Protein AF-W1P1T0-F1 (afdb_monomer_lite)

Organism: Amborella trichopoda (NCBI:txid13333)

pLDDT: mean 73.23, std 13.99, range [41.19, 96.38]

Sequence (157 aa):
MPDLPALSIVSDGKKGLWILKAREKPLIKLLEYLRVKLMRKFAKTMAKSFEWSGVLILKAQNVINHRRDKSRFVHTVIWAHDVDMYRKTYSLPFSPMLDEHGLPEIVYRTVLPPATRRATGQPKKQCRQTKYKEIMPLKYSYCGVVGHSRKTSKSSI

Foldseek 3Di:
DDDDDPDDDPPDDDDPPVVVVLVPDDPVSSVVVVVVVVVVVVVVLVVVVVVDPDPDDPVVVVVVVVCVVPPPPCCCVDVVQPPVNVCVVPVPPPPPPPPDPPDPPPPPPPDDDPDDDDDPDDPDDDDDDDPDDPPDFDAAPPVRDGDDYPVPDPPDD

Structure (mmCIF, N/CA/C/O backbone):
data_AF-W1P1T0-F1
#
_entry.id   AF-W1P1T0-F1
#
loop_
_atom_site.group_PDB
_atom_site.id
_atom_site.type_symbol
_atom_site.label_atom_id
_atom_site.label_alt_id
_atom_site.label_comp_id
_atom_site.label_asym_id
_atom_site.label_entity_id
_atom_site.label_seq_id
_atom_site.pdbx_PDB_ins_code
_atom_site.Cartn_x
_atom_site.Cartn_y
_atom_site.Cartn_z
_atom_site.occupancy
_atom_site.B_iso_or_equiv
_atom_site.auth_seq_id
_atom_site.auth_comp_id
_atom_site.auth_asym_id
_atom_site.auth_atom_id
_atom_site.pdbx_PDB_model_num
ATOM 1 N N . MET A 1 1 ? -10.928 -33.769 23.786 1.00 43.72 1 MET A N 1
ATOM 2 C CA . MET A 1 1 ? -10.398 -32.642 22.990 1.00 43.72 1 MET A CA 1
ATOM 3 C C . MET A 1 1 ? -11.587 -31.764 22.640 1.00 43.72 1 MET A C 1
ATOM 5 O O . MET A 1 1 ? -12.426 -32.256 21.904 1.00 43.72 1 MET A O 1
ATOM 9 N N . PRO A 1 2 ? -11.776 -30.581 23.247 1.00 44.88 2 PRO A N 1
ATOM 10 C CA . PRO A 1 2 ? -12.921 -29.747 22.906 1.00 44.88 2 PRO A CA 1
ATOM 11 C C . PRO A 1 2 ? -12.644 -28.982 21.607 1.00 44.88 2 PRO A C 1
ATOM 13 O O . PRO A 1 2 ? -11.621 -28.308 21.475 1.00 44.88 2 PRO A O 1
ATOM 16 N N . ASP A 1 3 ? -13.570 -29.116 20.664 1.00 42.31 3 ASP A N 1
ATOM 17 C CA . ASP A 1 3 ? -13.563 -28.457 19.363 1.00 42.31 3 ASP A CA 1
ATOM 18 C C . ASP A 1 3 ? -13.636 -26.927 19.502 1.00 42.31 3 ASP A C 1
ATOM 20 O O . ASP A 1 3 ? -14.468 -26.374 20.226 1.00 42.31 3 ASP A O 1
ATOM 24 N N . LEU A 1 4 ? -12.751 -26.224 18.791 1.00 47.19 4 LEU A N 1
ATOM 25 C CA . LEU A 1 4 ? -12.761 -24.764 18.686 1.00 47.19 4 LEU A CA 1
ATOM 26 C C . LEU A 1 4 ? -13.893 -24.318 17.744 1.00 47.19 4 LEU A C 1
ATOM 28 O O . LEU A 1 4 ? -13.978 -24.820 16.621 1.00 47.19 4 LEU A O 1
ATOM 32 N N . PRO A 1 5 ? -14.733 -23.336 18.123 1.00 48.34 5 PRO A N 1
ATOM 33 C CA . PRO A 1 5 ? -15.824 -22.905 17.267 1.00 48.34 5 PRO A CA 1
ATOM 34 C C . PRO A 1 5 ? -15.289 -22.109 16.073 1.00 48.34 5 PRO A C 1
ATOM 36 O O . PRO A 1 5 ? -14.512 -21.158 16.213 1.00 48.34 5 PRO A O 1
ATOM 39 N N . ALA A 1 6 ? -15.760 -22.491 14.887 1.00 47.91 6 ALA A N 1
ATOM 40 C CA . ALA A 1 6 ? -15.527 -21.800 13.631 1.00 47.91 6 ALA A CA 1
ATOM 41 C C . ALA A 1 6 ? -16.018 -20.343 13.718 1.00 47.91 6 ALA A C 1
ATOM 43 O O . ALA A 1 6 ? -17.207 -20.042 13.609 1.00 47.91 6 ALA A O 1
ATOM 44 N N . LEU A 1 7 ? -15.083 -19.410 13.913 1.00 41.19 7 LEU A N 1
ATOM 45 C CA . LEU A 1 7 ? -15.344 -17.977 13.808 1.00 41.19 7 LEU A CA 1
ATOM 46 C C . LEU A 1 7 ? -15.575 -17.622 12.336 1.00 41.19 7 LEU A C 1
ATOM 48 O O . LEU A 1 7 ? -14.638 -17.526 11.542 1.00 41.19 7 LEU A O 1
ATOM 52 N N . SER A 1 8 ? -16.849 -17.424 12.008 1.00 41.41 8 SER A N 1
ATOM 53 C CA . SER A 1 8 ? -17.361 -16.999 10.708 1.00 41.41 8 SER A CA 1
ATOM 54 C C . SER A 1 8 ? -16.537 -15.869 10.075 1.00 41.41 8 SER A C 1
ATOM 56 O O . SER A 1 8 ? -16.205 -14.843 10.684 1.00 41.41 8 SER A O 1
ATOM 58 N N . ILE A 1 9 ? -16.189 -16.076 8.804 1.00 47.22 9 ILE A N 1
ATOM 59 C CA . ILE A 1 9 ? -15.429 -15.143 7.974 1.00 47.22 9 ILE A CA 1
ATOM 60 C C . ILE A 1 9 ? -16.369 -14.006 7.565 1.00 47.22 9 ILE A C 1
ATOM 62 O O . ILE A 1 9 ? -16.977 -14.023 6.500 1.00 47.22 9 ILE A O 1
ATOM 66 N N . VAL A 1 10 ? -16.484 -12.981 8.408 1.00 51.84 10 VAL A N 1
ATOM 67 C CA . VAL A 1 10 ? -17.063 -11.705 7.978 1.00 51.84 10 VAL A CA 1
ATOM 68 C C . VAL A 1 10 ? -16.007 -10.990 7.137 1.00 51.84 10 VAL A C 1
ATOM 70 O O . VAL A 1 10 ? -15.028 -10.446 7.656 1.00 51.84 10 VAL A O 1
ATOM 73 N N . SER A 1 11 ? -16.170 -11.052 5.816 1.00 50.41 11 SER A N 1
ATOM 74 C CA . SER A 1 11 ? -15.427 -10.210 4.881 1.00 50.41 11 SER A CA 1
ATOM 75 C C . SER A 1 11 ? -15.918 -8.771 5.053 1.00 50.41 11 SER A C 1
ATOM 77 O O . SER A 1 11 ? -17.054 -8.442 4.717 1.00 50.41 11 SER A O 1
ATOM 79 N N . ASP A 1 12 ? -15.084 -7.925 5.662 1.00 52.44 12 ASP A N 1
ATOM 80 C CA . ASP A 1 12 ? -15.402 -6.524 5.947 1.00 52.44 12 ASP A CA 1
ATOM 81 C C . ASP A 1 12 ? -15.510 -5.716 4.637 1.00 52.44 12 ASP A C 1
ATOM 83 O O . ASP A 1 12 ? -14.530 -5.152 4.140 1.00 52.44 12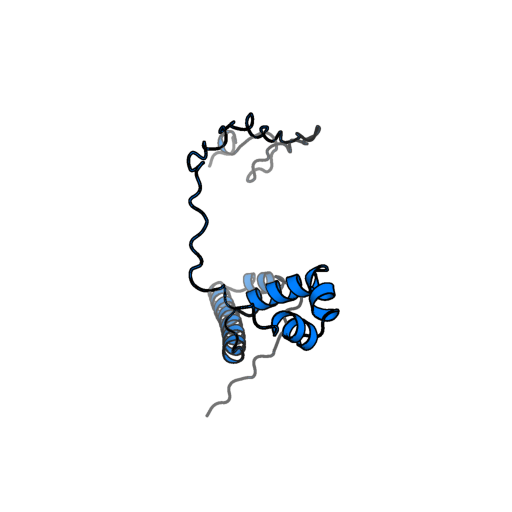 ASP A O 1
ATOM 87 N N . GLY A 1 13 ? -16.724 -5.631 4.092 1.00 55.47 13 GLY A N 1
ATOM 88 C CA . GLY A 1 13 ? -17.114 -4.624 3.110 1.00 55.47 13 GLY A CA 1
ATOM 89 C C . GLY A 1 13 ? -17.105 -3.220 3.732 1.00 55.47 13 GLY A C 1
ATOM 90 O O . GLY A 1 13 ? -17.623 -3.011 4.825 1.00 55.47 13 GLY A O 1
ATOM 91 N N . LYS A 1 14 ? -16.515 -2.259 3.007 1.00 56.78 14 LYS A N 1
ATOM 92 C CA . LYS A 1 14 ? -16.230 -0.850 3.374 1.00 56.78 14 LYS A CA 1
ATOM 93 C C . LYS A 1 14 ? -15.145 -0.650 4.449 1.00 56.78 14 LYS A C 1
ATOM 95 O O . LYS A 1 14 ? -15.308 -0.934 5.636 1.00 56.78 14 LYS A O 1
ATOM 100 N N . LYS A 1 15 ? -14.024 -0.048 4.017 1.00 65.12 15 LYS A N 1
ATOM 101 C CA . LYS A 1 15 ? -12.909 0.387 4.877 1.00 65.12 15 LYS A CA 1
ATOM 102 C C . LYS A 1 15 ? -13.440 1.323 5.971 1.00 65.12 15 LYS A C 1
ATOM 104 O O . LYS A 1 15 ? -13.805 2.454 5.687 1.00 65.12 15 LYS A O 1
ATOM 109 N N . GLY A 1 16 ? -13.469 0.842 7.212 1.00 69.88 16 GLY A N 1
ATOM 110 C CA . GLY A 1 16 ? -13.753 1.653 8.402 1.00 69.88 16 GLY A CA 1
ATOM 111 C C . GLY A 1 16 ? -15.122 1.443 9.057 1.00 69.88 16 GLY A C 1
ATOM 112 O O . GLY A 1 16 ? -15.267 1.811 10.217 1.00 69.88 16 GLY A O 1
ATOM 113 N N . LEU A 1 17 ? -16.088 0.779 8.405 1.00 80.44 17 LEU A N 1
ATOM 114 C CA . LEU A 1 17 ? -17.437 0.583 8.974 1.00 80.44 17 LEU A CA 1
ATOM 115 C C . LEU A 1 17 ? -17.421 -0.218 10.290 1.00 80.44 17 LEU A C 1
ATOM 117 O O . LEU A 1 17 ? -18.188 0.042 11.213 1.00 80.44 17 LEU A O 1
ATOM 121 N N . TRP A 1 18 ? -16.494 -1.166 10.410 1.00 82.88 18 TRP A N 1
ATOM 122 C CA . TRP A 1 18 ? -16.317 -1.972 11.617 1.00 82.88 18 TRP A CA 1
ATOM 123 C C . TRP A 1 18 ? -15.836 -1.167 12.836 1.00 82.88 18 TRP A C 1
ATOM 125 O O . TRP A 1 18 ? -15.997 -1.634 13.959 1.00 82.88 18 TRP A O 1
ATOM 135 N N . ILE A 1 19 ? -15.231 0.011 12.637 1.00 84.75 19 ILE A N 1
ATOM 136 C CA . ILE A 1 19 ? -14.694 0.840 13.728 1.00 84.75 19 ILE A CA 1
ATOM 137 C C . ILE A 1 19 ? -15.844 1.427 14.546 1.00 84.75 19 ILE A C 1
ATOM 139 O O . ILE A 1 19 ? -15.766 1.442 15.770 1.00 84.75 19 ILE A O 1
ATOM 143 N N . LEU A 1 20 ? -16.919 1.855 13.880 1.00 85.25 20 LEU A N 1
ATOM 144 C CA . LEU A 1 20 ? -18.120 2.373 14.539 1.00 85.25 20 LEU A CA 1
ATOM 145 C C . LEU A 1 20 ? -18.769 1.285 15.404 1.00 85.25 20 LEU A C 1
ATOM 147 O O . LEU A 1 20 ? -18.903 1.463 16.610 1.00 85.25 20 LEU A O 1
ATOM 151 N N . LYS A 1 21 ? -18.979 0.093 14.829 1.00 84.06 21 LYS A N 1
ATOM 152 C CA . LYS A 1 21 ? -19.498 -1.085 15.553 1.00 84.06 21 LYS A CA 1
ATOM 153 C C . LYS A 1 21 ? -18.617 -1.533 16.725 1.00 84.06 21 LYS A C 1
ATOM 155 O O . LYS A 1 21 ? -19.093 -2.173 17.658 1.00 84.06 21 LYS A O 1
ATOM 160 N N . ALA A 1 22 ? -17.310 -1.278 16.659 1.00 85.75 22 ALA A N 1
ATOM 161 C CA . ALA A 1 22 ? -16.396 -1.601 17.748 1.00 85.75 22 ALA A CA 1
ATOM 162 C C . ALA A 1 22 ? -16.507 -0.583 18.894 1.00 85.75 22 ALA A C 1
ATOM 164 O O . ALA A 1 22 ? -16.505 -0.990 20.052 1.00 85.75 22 ALA A O 1
ATOM 165 N N . ARG A 1 23 ? -16.628 0.714 18.575 1.00 87.44 23 ARG A N 1
ATOM 166 C CA . ARG A 1 23 ? -16.688 1.824 19.546 1.00 87.44 23 ARG A CA 1
ATOM 167 C C . ARG A 1 23 ? -17.923 1.799 20.441 1.00 87.44 23 ARG A C 1
ATOM 169 O O . ARG A 1 23 ? -17.851 2.286 21.558 1.00 87.44 23 ARG A O 1
ATOM 176 N N . GLU A 1 24 ? -19.016 1.213 19.971 1.00 91.75 24 GLU A N 1
ATOM 177 C CA . GLU A 1 24 ? -20.252 1.046 20.749 1.00 91.75 24 GLU A CA 1
ATOM 178 C C . GLU A 1 24 ? -20.124 -0.006 21.870 1.00 91.75 24 GLU A C 1
ATOM 180 O O . GLU A 1 24 ? -21.028 -0.167 22.686 1.00 91.75 24 GLU A O 1
ATOM 185 N N . LYS A 1 25 ? -19.009 -0.749 21.933 1.00 88.62 25 LYS A N 1
ATOM 186 C CA . LYS A 1 25 ? -18.777 -1.770 22.961 1.00 88.62 25 LYS A CA 1
ATOM 187 C C . LYS A 1 25 ? -18.169 -1.156 24.232 1.00 88.62 25 LYS A C 1
ATOM 189 O O . LYS A 1 25 ? -17.365 -0.230 24.136 1.00 88.62 25 LYS A O 1
ATOM 194 N N . PRO A 1 26 ? -18.436 -1.744 25.415 1.00 95.88 26 PRO A N 1
ATOM 195 C CA . PRO A 1 26 ? -17.710 -1.418 26.641 1.00 95.88 26 PRO A CA 1
ATOM 196 C C . PRO A 1 26 ? -16.193 -1.531 26.447 1.00 95.88 26 PRO A C 1
ATOM 198 O O . PRO A 1 26 ? -15.735 -2.411 25.714 1.00 95.88 26 PRO A O 1
ATOM 201 N N . LEU A 1 27 ? -15.417 -0.692 27.143 1.00 93.12 27 LEU A N 1
ATOM 202 C CA . LEU A 1 27 ? -13.971 -0.526 26.932 1.00 93.12 27 LEU A CA 1
ATOM 203 C C . LEU A 1 27 ? -13.199 -1.856 26.879 1.00 93.12 27 LEU A C 1
ATOM 205 O O . LEU A 1 27 ? -12.430 -2.086 25.950 1.00 93.12 27 LEU A O 1
ATOM 209 N N . ILE A 1 28 ? -13.460 -2.765 27.822 1.00 95.25 28 ILE A N 1
ATOM 210 C CA . ILE A 1 28 ? -12.799 -4.080 27.885 1.00 95.25 28 ILE A CA 1
ATOM 211 C C . ILE A 1 28 ? -13.092 -4.906 26.619 1.00 95.25 28 ILE A C 1
ATOM 213 O O . ILE A 1 28 ? -12.183 -5.451 25.995 1.00 95.25 28 ILE A O 1
ATOM 217 N N . LYS A 1 29 ? -14.358 -4.947 26.181 1.00 93.50 29 LYS A N 1
ATOM 218 C CA . LYS A 1 29 ? -14.776 -5.672 24.969 1.00 93.50 29 LYS A CA 1
ATOM 219 C C . LYS A 1 29 ? -14.235 -5.024 23.694 1.00 93.50 29 LYS A C 1
ATOM 221 O O . LYS A 1 29 ? -13.955 -5.729 22.727 1.00 93.50 29 LYS A O 1
ATOM 226 N N . LEU A 1 30 ? -14.097 -3.699 23.676 1.00 94.19 30 LEU A N 1
ATOM 227 C CA . LEU A 1 30 ? -13.474 -2.967 22.576 1.00 94.19 30 LEU A CA 1
ATOM 228 C C . LEU A 1 30 ? -11.989 -3.334 22.439 1.00 94.19 30 LEU A C 1
ATOM 230 O O . LEU A 1 30 ? -11.546 -3.641 21.332 1.00 94.19 30 LEU A O 1
ATOM 234 N N . LEU A 1 31 ? -11.234 -3.328 23.541 1.00 93.62 31 LEU A N 1
ATOM 235 C CA . LEU A 1 31 ? -9.807 -3.664 23.539 1.00 93.62 31 LEU A CA 1
ATOM 236 C C . LEU A 1 31 ? -9.565 -5.095 23.055 1.00 93.62 31 LEU A C 1
ATOM 238 O O . LEU A 1 31 ? -8.728 -5.310 22.176 1.00 93.62 31 LEU A O 1
ATOM 242 N N . GLU A 1 32 ? -10.353 -6.053 23.542 1.00 94.56 32 GLU A N 1
ATOM 243 C CA . GLU A 1 32 ? -10.244 -7.446 23.105 1.00 94.56 32 GLU A CA 1
ATOM 244 C C . GLU A 1 32 ? -10.599 -7.604 21.620 1.00 94.56 32 GLU A C 1
ATOM 246 O O . GLU A 1 32 ? -9.887 -8.256 20.853 1.00 94.56 32 GLU A O 1
ATOM 251 N N . TYR A 1 33 ? -11.647 -6.914 21.163 1.00 93.19 33 TYR A N 1
ATOM 252 C CA . TYR A 1 33 ? -12.019 -6.904 19.751 1.00 93.19 33 TYR A CA 1
ATOM 253 C C . TYR A 1 33 ? -10.899 -6.343 18.857 1.00 93.19 33 TYR A C 1
ATOM 255 O O . TYR A 1 33 ? -10.604 -6.902 17.794 1.00 93.19 33 TYR A O 1
ATOM 263 N N . LEU A 1 34 ? -10.246 -5.255 19.280 1.00 92.12 34 LEU A N 1
ATOM 264 C CA . LEU A 1 34 ? -9.107 -4.671 18.571 1.00 92.12 34 LEU A CA 1
ATOM 265 C C . LEU A 1 34 ? -7.915 -5.631 18.540 1.00 92.12 34 LEU A C 1
ATOM 267 O O . LEU A 1 34 ? -7.344 -5.839 17.465 1.00 92.12 34 LEU A O 1
ATOM 271 N N . ARG A 1 35 ? -7.586 -6.257 19.677 1.00 95.12 35 ARG A N 1
ATOM 272 C CA . ARG A 1 35 ? -6.516 -7.257 19.788 1.00 95.12 35 ARG A CA 1
ATOM 273 C C . ARG A 1 35 ? -6.730 -8.394 18.795 1.00 95.12 35 ARG A C 1
ATOM 275 O O . ARG A 1 35 ? -5.874 -8.619 17.941 1.00 95.12 35 ARG A O 1
ATOM 282 N N . VAL A 1 36 ? -7.883 -9.064 18.840 1.00 94.19 36 VAL A N 1
ATOM 283 C CA . VAL A 1 36 ? -8.199 -10.198 17.951 1.00 94.19 36 VAL A CA 1
ATOM 284 C C . VAL A 1 36 ? -8.134 -9.785 16.482 1.00 94.19 36 VAL A C 1
ATOM 286 O O . VAL A 1 36 ? -7.612 -10.518 15.641 1.00 94.19 36 VAL A O 1
ATOM 289 N N . LYS A 1 37 ? -8.628 -8.591 16.145 1.00 91.81 37 LYS A N 1
ATOM 290 C CA . LYS A 1 37 ? -8.618 -8.101 14.764 1.00 91.81 37 LYS A CA 1
ATOM 291 C C . LYS A 1 37 ? -7.211 -7.813 14.249 1.00 91.81 37 LYS A C 1
ATOM 293 O O . LYS A 1 37 ? -6.918 -8.128 13.093 1.00 91.81 37 LYS A O 1
ATOM 298 N N . LEU A 1 38 ? -6.355 -7.219 15.080 1.00 91.50 38 LEU A N 1
ATOM 299 C CA . LEU A 1 38 ? -4.947 -6.992 14.757 1.00 91.50 38 LEU A CA 1
ATOM 300 C C . LEU A 1 38 ? -4.213 -8.323 14.599 1.00 91.50 38 LEU A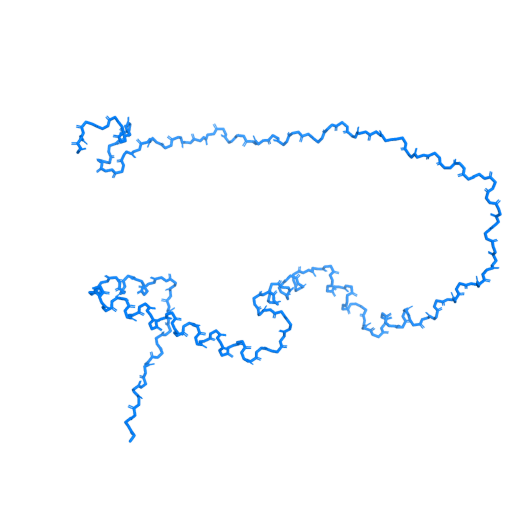 C 1
ATOM 302 O O . LEU A 1 38 ? -3.598 -8.547 13.559 1.00 91.50 38 LEU A O 1
ATOM 306 N N . MET A 1 39 ? -4.384 -9.245 15.548 1.00 96.38 39 MET A N 1
ATOM 307 C CA . MET A 1 39 ? -3.767 -10.572 15.487 1.00 96.38 39 MET A CA 1
ATOM 308 C C . MET A 1 39 ? -4.192 -11.344 14.242 1.00 96.38 39 MET A C 1
ATOM 310 O O . MET A 1 39 ? -3.353 -11.900 13.541 1.00 96.38 39 MET A O 1
ATOM 314 N N . ARG A 1 40 ? -5.473 -11.289 13.867 1.00 94.62 40 ARG A N 1
ATOM 315 C CA . ARG A 1 40 ? -5.958 -11.909 12.628 1.00 94.62 40 ARG A CA 1
ATOM 316 C C . ARG A 1 40 ? -5.306 -11.308 11.381 1.00 94.62 40 ARG A C 1
ATOM 318 O O . ARG A 1 40 ? -5.022 -12.033 10.431 1.00 94.62 40 ARG A O 1
ATOM 325 N N . LYS A 1 41 ? -5.077 -9.990 11.348 1.00 91.00 41 LYS A N 1
ATOM 326 C CA . LYS A 1 41 ? -4.364 -9.341 10.235 1.00 91.00 41 LYS A CA 1
ATOM 327 C C . LYS A 1 41 ? -2.899 -9.761 10.189 1.00 91.00 41 LYS A C 1
ATOM 329 O O . LYS A 1 41 ? -2.398 -10.008 9.094 1.00 91.00 41 LYS A O 1
ATOM 334 N N . PHE A 1 42 ? -2.240 -9.869 11.339 1.00 91.81 42 PHE A N 1
ATOM 335 C CA . PHE A 1 42 ? -0.857 -10.331 11.407 1.00 91.81 42 PHE A CA 1
ATOM 336 C C . PHE A 1 42 ? -0.734 -11.788 10.980 1.00 91.81 42 PHE A C 1
ATOM 338 O O . PHE A 1 42 ? 0.073 -12.065 10.104 1.00 91.81 42 PHE A O 1
ATOM 345 N N . ALA A 1 43 ? -1.608 -12.679 11.450 1.00 93.94 43 ALA A N 1
ATOM 346 C CA . ALA A 1 43 ? -1.625 -14.082 11.035 1.00 93.94 43 ALA A CA 1
ATOM 347 C C . ALA A 1 43 ? -1.805 -14.235 9.515 1.00 93.94 43 ALA A C 1
ATOM 349 O O . ALA A 1 43 ? -1.036 -14.929 8.857 1.00 93.94 43 ALA A O 1
ATOM 350 N N . LYS A 1 44 ? -2.757 -13.500 8.921 1.00 90.88 44 LYS A N 1
ATOM 351 C CA . LYS A 1 44 ? -2.946 -13.465 7.459 1.00 90.88 44 LYS A CA 1
ATOM 352 C C . LYS A 1 44 ? -1.732 -12.915 6.709 1.00 90.88 44 LYS A C 1
ATOM 354 O O . LYS A 1 44 ? -1.506 -13.289 5.565 1.00 90.88 44 LYS A O 1
ATOM 359 N N . THR A 1 45 ? -1.001 -11.980 7.312 1.00 87.06 45 THR A N 1
ATOM 360 C CA . THR A 1 45 ? 0.201 -11.395 6.703 1.00 87.06 45 THR A CA 1
ATOM 361 C C . THR A 1 45 ? 1.384 -12.354 6.816 1.00 87.06 45 THR A C 1
ATOM 363 O O . THR A 1 45 ? 2.097 -12.516 5.834 1.00 87.06 45 THR A O 1
ATOM 366 N N . MET A 1 46 ? 1.535 -13.045 7.951 1.00 88.88 46 MET A N 1
ATOM 367 C CA . MET A 1 46 ? 2.546 -14.086 8.142 1.00 88.88 46 MET A CA 1
ATOM 368 C C . MET A 1 46 ? 2.343 -15.265 7.194 1.00 88.88 46 MET A C 1
ATOM 370 O O . MET A 1 46 ? 3.301 -15.705 6.574 1.00 88.88 46 MET A O 1
ATOM 374 N N . ALA A 1 47 ? 1.112 -15.757 7.029 1.00 89.62 47 ALA A N 1
ATOM 375 C CA . ALA A 1 47 ? 0.839 -16.848 6.091 1.00 89.62 47 ALA A CA 1
ATOM 376 C C . ALA A 1 47 ? 1.308 -16.493 4.667 1.00 89.62 47 ALA A C 1
ATOM 378 O O . ALA A 1 47 ? 2.051 -17.242 4.045 1.00 89.62 47 ALA A O 1
ATOM 379 N N . LYS A 1 48 ? 0.990 -15.275 4.207 1.00 86.00 48 LYS A N 1
ATOM 380 C CA . LYS A 1 48 ? 1.452 -14.765 2.907 1.00 86.00 48 LYS A CA 1
ATOM 381 C C . LYS A 1 48 ? 2.966 -14.595 2.818 1.00 86.00 48 LYS A C 1
ATOM 383 O O . LYS A 1 48 ? 3.509 -14.709 1.728 1.00 86.00 48 LYS A O 1
ATOM 388 N N . SER A 1 49 ? 3.642 -14.255 3.918 1.00 83.31 49 SER A N 1
ATOM 389 C CA . SER A 1 49 ? 5.104 -14.162 3.911 1.00 83.31 49 SER A CA 1
ATOM 390 C C . SER A 1 49 ? 5.770 -15.532 3.890 1.00 83.31 49 SER A C 1
ATOM 392 O O . SER A 1 49 ? 6.818 -15.652 3.278 1.00 83.31 49 SER A O 1
ATOM 394 N N . PHE A 1 50 ? 5.170 -16.553 4.512 1.00 84.19 50 PHE A N 1
ATOM 395 C CA . PHE A 1 50 ? 5.673 -17.929 4.435 1.00 84.19 50 PHE A CA 1
ATOM 396 C C . PHE A 1 50 ? 5.567 -18.508 3.021 1.00 84.19 50 PHE A C 1
ATOM 398 O O . PHE A 1 50 ? 6.469 -19.210 2.585 1.00 84.19 50 PHE A O 1
ATOM 405 N N . GLU A 1 51 ? 4.501 -18.184 2.289 1.00 87.81 51 GLU A N 1
ATOM 406 C CA . GLU A 1 51 ? 4.348 -18.575 0.879 1.00 87.81 51 GLU A CA 1
ATOM 407 C C . GLU A 1 51 ? 5.294 -17.812 -0.064 1.00 87.81 51 GLU A C 1
ATOM 409 O O . GLU A 1 51 ? 5.530 -18.231 -1.197 1.00 87.81 51 GLU A O 1
ATOM 414 N N . TRP A 1 52 ? 5.826 -16.668 0.370 1.00 82.94 52 TRP A N 1
ATOM 415 C CA . TRP A 1 52 ? 6.597 -15.785 -0.490 1.00 82.94 52 TRP A CA 1
ATOM 416 C C . TRP A 1 52 ? 8.096 -16.082 -0.418 1.00 82.94 52 TRP A C 1
ATOM 418 O O . TRP A 1 52 ? 8.764 -15.763 0.561 1.00 82.94 52 TRP A O 1
ATOM 428 N N . SER A 1 53 ? 8.644 -16.615 -1.508 1.00 83.31 53 SER A N 1
ATOM 429 C CA . SER A 1 53 ? 10.071 -16.934 -1.654 1.00 83.31 53 SER A CA 1
ATOM 430 C C . SER A 1 53 ? 10.916 -15.806 -2.265 1.00 83.31 53 SER A C 1
ATOM 432 O O . SER A 1 53 ? 12.120 -15.961 -2.460 1.00 83.31 53 SER A O 1
ATOM 434 N N . GLY A 1 54 ? 10.306 -14.667 -2.609 1.00 83.44 54 GLY A N 1
ATOM 435 C CA . GLY A 1 54 ? 10.986 -13.578 -3.308 1.00 83.44 54 GLY A CA 1
ATOM 436 C C . GLY A 1 54 ? 11.861 -12.711 -2.397 1.00 83.44 54 GLY A C 1
ATOM 437 O O . GLY A 1 54 ? 11.491 -12.406 -1.266 1.00 83.44 54 GLY A O 1
ATOM 438 N N . VAL A 1 55 ? 12.980 -12.212 -2.938 1.00 87.31 55 VAL A N 1
ATOM 439 C CA . VAL A 1 55 ? 13.930 -11.309 -2.246 1.00 87.31 55 VAL A CA 1
ATOM 440 C C . VAL A 1 55 ? 13.266 -10.010 -1.768 1.00 87.31 55 VAL A C 1
ATOM 442 O O . VAL A 1 55 ? 13.643 -9.435 -0.750 1.00 87.31 55 VAL A O 1
ATOM 445 N N . LEU A 1 56 ? 12.268 -9.526 -2.509 1.00 86.06 56 LEU A N 1
ATOM 446 C CA . LEU A 1 56 ? 11.571 -8.276 -2.221 1.00 86.06 56 LEU A CA 1
ATOM 447 C C . LEU A 1 56 ? 10.197 -8.541 -1.622 1.00 86.06 56 LEU A C 1
ATOM 449 O O . LEU A 1 56 ? 9.487 -9.435 -2.059 1.00 86.06 56 LEU A O 1
ATOM 453 N N . ILE A 1 57 ? 9.769 -7.696 -0.685 1.00 84.38 57 ILE A N 1
ATOM 454 C CA . ILE A 1 57 ? 8.422 -7.750 -0.099 1.00 84.38 57 ILE A CA 1
ATOM 455 C C . ILE A 1 57 ? 7.362 -7.622 -1.207 1.00 84.38 57 ILE A C 1
ATOM 457 O O . ILE A 1 57 ? 7.461 -6.724 -2.044 1.00 84.38 57 ILE A O 1
ATOM 461 N N . LEU A 1 58 ? 6.290 -8.425 -1.145 1.00 84.81 58 LEU A N 1
ATOM 462 C CA . LEU A 1 58 ? 5.140 -8.419 -2.073 1.00 84.81 58 LEU A CA 1
ATOM 463 C C . LEU A 1 58 ? 4.692 -7.016 -2.515 1.00 84.81 58 LEU A C 1
ATOM 465 O O . LEU A 1 58 ? 4.454 -6.760 -3.690 1.00 84.81 58 LEU A O 1
ATOM 469 N N . LYS A 1 59 ? 4.591 -6.070 -1.577 1.00 85.94 59 LYS A N 1
ATOM 470 C CA . LYS A 1 59 ? 4.190 -4.690 -1.880 1.00 85.94 59 LYS A CA 1
ATOM 471 C C . LYS A 1 59 ? 5.216 -3.960 -2.752 1.00 85.94 59 LYS A C 1
ATOM 473 O O . LYS A 1 59 ? 4.820 -3.250 -3.672 1.00 85.94 59 LYS A O 1
ATOM 478 N N . ALA A 1 60 ? 6.505 -4.115 -2.459 1.00 88.50 60 ALA A N 1
ATOM 479 C CA . ALA A 1 60 ? 7.578 -3.534 -3.258 1.00 88.50 60 ALA A CA 1
ATOM 480 C C . ALA A 1 60 ? 7.635 -4.196 -4.641 1.00 88.50 60 ALA A C 1
ATOM 482 O O . ALA A 1 60 ? 7.669 -3.488 -5.646 1.00 88.50 60 ALA A O 1
ATOM 483 N N . GLN A 1 61 ? 7.525 -5.528 -4.693 1.00 88.50 61 GLN A N 1
ATOM 484 C CA . GLN A 1 61 ? 7.481 -6.279 -5.945 1.00 88.50 61 GLN A CA 1
ATOM 485 C C . GLN A 1 61 ? 6.304 -5.844 -6.826 1.00 88.50 61 GLN A C 1
ATOM 487 O O . GLN A 1 61 ? 6.496 -5.553 -8.001 1.00 88.50 61 GLN A O 1
ATOM 492 N N . ASN A 1 62 ? 5.106 -5.689 -6.256 1.00 89.00 62 ASN A N 1
ATOM 493 C CA . ASN A 1 62 ? 3.929 -5.224 -6.992 1.00 89.00 62 ASN A CA 1
ATOM 494 C C . ASN A 1 62 ? 4.099 -3.801 -7.535 1.00 89.00 62 ASN A C 1
ATOM 496 O O . ASN A 1 62 ? 3.646 -3.510 -8.637 1.00 89.00 62 ASN A O 1
ATOM 500 N N . VAL A 1 63 ? 4.761 -2.904 -6.794 1.00 91.12 63 VAL A N 1
ATOM 501 C CA . VAL A 1 63 ? 5.061 -1.550 -7.287 1.00 91.12 63 VAL A CA 1
ATOM 502 C C . VAL A 1 63 ? 6.059 -1.599 -8.442 1.00 91.12 63 VAL A C 1
ATOM 504 O O . VAL A 1 63 ? 5.892 -0.856 -9.407 1.00 91.12 63 VAL A O 1
ATOM 507 N N . ILE A 1 64 ? 7.074 -2.462 -8.362 1.00 88.75 64 ILE A N 1
ATOM 508 C CA . ILE A 1 64 ? 8.046 -2.662 -9.443 1.00 88.75 64 ILE A CA 1
ATOM 509 C C . ILE A 1 64 ? 7.351 -3.236 -10.679 1.00 88.75 64 ILE A C 1
ATOM 511 O O . ILE A 1 64 ? 7.503 -2.666 -11.754 1.00 88.75 64 ILE A O 1
ATOM 515 N N . ASN A 1 65 ? 6.549 -4.292 -10.525 1.00 87.00 65 ASN A N 1
ATOM 516 C CA . ASN A 1 65 ? 5.800 -4.920 -11.617 1.00 87.00 65 ASN A CA 1
ATOM 517 C C . ASN A 1 65 ? 4.854 -3.914 -12.282 1.00 87.00 65 ASN A C 1
ATOM 519 O O . ASN A 1 65 ? 4.952 -3.679 -13.475 1.00 87.00 65 ASN A O 1
ATOM 523 N N . HIS A 1 66 ? 4.055 -3.188 -11.498 1.00 87.25 66 HIS A N 1
ATOM 524 C CA . HIS A 1 66 ? 3.157 -2.154 -12.023 1.00 87.25 66 HIS A CA 1
ATOM 525 C C . HIS A 1 66 ? 3.887 -1.040 -12.777 1.00 87.25 66 HIS A C 1
ATOM 527 O O . HIS A 1 66 ? 3.370 -0.486 -13.745 1.00 87.25 66 HIS A O 1
ATOM 533 N N . ARG A 1 67 ? 5.088 -0.663 -12.322 1.00 86.88 67 ARG A N 1
ATOM 534 C CA . ARG A 1 67 ? 5.929 0.312 -13.028 1.00 86.88 67 ARG A CA 1
ATOM 535 C C . ARG A 1 67 ? 6.534 -0.272 -14.300 1.00 86.88 67 ARG A C 1
ATOM 537 O O . ARG A 1 67 ? 6.650 0.477 -15.263 1.00 86.88 67 ARG A O 1
ATOM 544 N N . ARG A 1 68 ? 6.901 -1.559 -14.309 1.00 81.81 68 ARG A N 1
ATOM 545 C CA . ARG A 1 68 ? 7.329 -2.279 -15.517 1.00 81.81 68 ARG A CA 1
ATOM 546 C C . ARG A 1 68 ? 6.198 -2.279 -16.542 1.00 81.81 68 ARG A C 1
ATOM 548 O O . ARG A 1 68 ? 6.387 -1.666 -17.584 1.00 81.81 68 ARG A O 1
ATOM 555 N N . ASP A 1 69 ? 5.016 -2.767 -16.169 1.00 81.19 69 ASP A N 1
ATOM 556 C CA . ASP A 1 69 ? 3.828 -2.866 -17.036 1.00 81.19 69 ASP A CA 1
ATOM 557 C C . ASP A 1 69 ? 3.412 -1.512 -17.629 1.00 81.19 69 ASP A C 1
ATOM 559 O O . ASP A 1 69 ? 2.992 -1.403 -18.780 1.00 81.19 69 ASP A O 1
ATOM 563 N N . LYS A 1 70 ? 3.545 -0.434 -16.846 1.00 81.19 70 LYS A N 1
ATOM 564 C CA . LYS A 1 70 ? 3.245 0.933 -17.299 1.00 81.19 70 LYS A CA 1
ATOM 565 C C . LYS A 1 70 ? 4.365 1.592 -18.094 1.00 81.19 70 LYS A C 1
ATOM 567 O O . LYS A 1 70 ? 4.123 2.615 -18.743 1.00 81.19 70 LYS A O 1
ATOM 572 N N . SER A 1 71 ? 5.587 1.077 -18.013 1.00 75.44 71 SER A N 1
ATOM 573 C CA . SER A 1 71 ? 6.724 1.628 -18.734 1.00 75.44 71 SER A CA 1
ATOM 574 C C . SER A 1 71 ? 6.615 1.259 -20.209 1.00 75.44 71 SER A C 1
ATOM 576 O O . SER A 1 71 ? 7.036 0.188 -20.640 1.00 75.44 71 SER A O 1
ATOM 578 N N . ARG A 1 72 ? 6.087 2.189 -21.012 1.00 61.72 72 ARG A N 1
ATOM 579 C CA . ARG A 1 72 ? 6.012 2.044 -22.475 1.00 61.72 72 ARG A CA 1
ATOM 580 C C . ARG A 1 72 ? 7.379 1.850 -23.132 1.00 61.72 72 ARG A C 1
ATOM 582 O O . ARG A 1 72 ? 7.429 1.363 -24.245 1.00 61.72 72 ARG A O 1
ATOM 589 N N . PHE A 1 73 ? 8.462 2.262 -22.474 1.00 55.94 73 PHE A N 1
ATOM 590 C CA . PHE A 1 73 ? 9.807 2.278 -23.052 1.00 55.94 73 PHE A CA 1
ATOM 591 C C . PHE A 1 73 ? 10.500 0.911 -23.001 1.00 55.94 73 PHE A C 1
ATOM 593 O O . PHE A 1 73 ? 11.233 0.553 -23.912 1.00 55.94 73 PHE A O 1
ATOM 600 N N . VAL A 1 74 ? 10.268 0.134 -21.940 1.00 53.69 74 VAL A N 1
ATOM 601 C CA . VAL A 1 74 ? 11.007 -1.116 -21.710 1.00 53.69 74 VAL A CA 1
ATOM 602 C C . VAL A 1 74 ? 10.283 -2.307 -22.338 1.00 53.69 74 VAL A C 1
ATOM 604 O O . VAL A 1 74 ? 10.938 -3.223 -22.824 1.00 53.69 74 VAL A O 1
ATOM 607 N N . HIS A 1 75 ? 8.945 -2.277 -22.408 1.00 54.00 75 HIS A N 1
ATOM 608 C CA . HIS A 1 75 ? 8.187 -3.337 -23.073 1.00 54.00 75 HIS A CA 1
ATOM 609 C C . HIS A 1 75 ? 8.504 -3.422 -24.562 1.00 54.00 75 HIS A C 1
ATOM 611 O O . HIS A 1 75 ? 8.818 -4.508 -25.013 1.00 54.00 75 HIS A O 1
ATOM 617 N N . THR A 1 76 ? 8.523 -2.324 -25.318 1.00 54.03 76 THR A N 1
ATOM 618 C CA . THR A 1 76 ? 8.843 -2.382 -26.756 1.00 54.03 76 THR A CA 1
ATOM 619 C C . THR A 1 76 ? 10.269 -2.840 -27.022 1.00 54.03 76 THR A C 1
ATOM 621 O O . THR A 1 76 ? 10.464 -3.649 -27.914 1.00 54.03 76 THR A O 1
ATOM 624 N N . VAL A 1 77 ? 11.262 -2.387 -26.252 1.00 55.41 77 VAL A N 1
ATOM 625 C CA . VAL A 1 77 ? 12.670 -2.743 -26.511 1.00 55.41 77 VAL A CA 1
ATOM 626 C C . VAL A 1 77 ? 12.985 -4.187 -26.101 1.00 55.41 77 VAL A C 1
ATOM 628 O O . VAL A 1 77 ? 13.748 -4.854 -26.789 1.00 55.41 77 VAL A O 1
ATOM 631 N N . ILE A 1 78 ? 12.378 -4.698 -25.022 1.00 56.28 78 ILE A N 1
ATOM 632 C CA . ILE A 1 78 ? 12.608 -6.076 -24.550 1.00 56.28 78 ILE A CA 1
ATOM 633 C C . ILE A 1 78 ? 11.676 -7.097 -25.230 1.00 56.28 78 ILE A C 1
ATOM 635 O O . ILE A 1 78 ? 12.065 -8.246 -25.364 1.00 56.28 78 ILE A O 1
ATOM 639 N N . TRP A 1 79 ? 10.470 -6.726 -25.685 1.00 53.16 79 TRP A N 1
ATOM 640 C CA . TRP A 1 79 ? 9.630 -7.631 -26.495 1.00 53.16 79 TRP A CA 1
ATOM 641 C C . TRP A 1 79 ? 10.022 -7.654 -27.975 1.00 53.16 79 TRP A C 1
ATOM 643 O O . TRP A 1 79 ? 9.852 -8.687 -28.614 1.00 53.16 79 TRP A O 1
ATOM 653 N N . ALA A 1 80 ? 10.500 -6.540 -28.546 1.00 56.22 80 ALA A N 1
ATOM 654 C CA . ALA A 1 80 ? 10.892 -6.509 -29.960 1.00 56.22 80 ALA A CA 1
ATOM 655 C C . ALA A 1 80 ? 12.204 -7.256 -30.226 1.00 56.22 80 ALA A C 1
ATOM 657 O O . ALA A 1 80 ? 12.430 -7.717 -31.343 1.00 56.22 80 ALA A O 1
ATOM 658 N N . HIS A 1 81 ? 13.055 -7.396 -29.211 1.00 56.19 81 HIS A N 1
ATOM 659 C CA . HIS A 1 81 ? 14.234 -8.242 -29.277 1.00 56.19 81 HIS A CA 1
ATOM 660 C C . HIS A 1 81 ? 13.996 -9.469 -28.411 1.00 56.19 81 HIS A C 1
ATOM 662 O O . HIS A 1 81 ? 14.036 -9.379 -27.187 1.00 56.19 81 HIS A O 1
ATOM 668 N N . ASP A 1 82 ? 13.775 -10.615 -29.056 1.00 69.44 82 ASP A N 1
ATOM 669 C CA . ASP A 1 82 ? 13.848 -11.912 -28.389 1.00 69.44 82 ASP A CA 1
ATOM 670 C C . ASP A 1 82 ? 15.136 -11.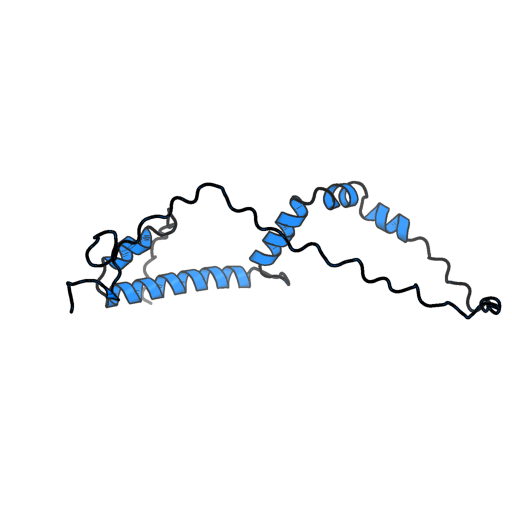958 -27.547 1.00 69.44 82 ASP A C 1
ATOM 672 O O . ASP A 1 82 ? 16.176 -11.436 -27.970 1.00 69.44 82 ASP A O 1
ATOM 676 N N . VAL A 1 83 ? 15.085 -12.526 -26.340 1.00 71.75 83 VAL A N 1
ATOM 677 C CA . VAL A 1 83 ? 16.243 -12.558 -25.422 1.00 71.75 83 VAL A CA 1
ATOM 678 C C . VAL A 1 83 ? 17.458 -13.179 -26.123 1.00 71.75 83 VAL A C 1
ATOM 680 O O . VAL A 1 83 ? 18.599 -12.770 -25.892 1.00 71.75 83 VAL A O 1
ATOM 683 N N . ASP A 1 84 ? 17.197 -14.094 -27.053 1.00 70.00 84 ASP A N 1
ATOM 684 C CA . ASP A 1 84 ? 18.177 -14.719 -27.933 1.00 70.00 84 ASP A CA 1
ATOM 685 C C . ASP A 1 84 ? 18.810 -13.753 -28.936 1.00 70.00 84 ASP A C 1
ATOM 687 O O . ASP A 1 84 ? 19.993 -13.877 -29.244 1.00 70.00 84 ASP A O 1
ATOM 691 N N . MET A 1 85 ? 18.069 -12.762 -29.428 1.00 70.88 85 MET A N 1
ATOM 692 C CA . MET A 1 85 ? 18.591 -11.735 -30.326 1.00 70.88 85 MET A CA 1
ATOM 693 C C . MET A 1 85 ? 19.547 -10.800 -29.583 1.00 70.88 85 MET A C 1
ATOM 695 O O . MET A 1 85 ? 20.645 -10.555 -30.068 1.00 70.88 85 MET A O 1
ATOM 699 N N . TYR A 1 86 ? 19.190 -10.353 -28.372 1.00 72.81 86 TYR A N 1
ATOM 700 C CA . TYR A 1 86 ? 20.095 -9.572 -27.519 1.00 72.81 86 TYR A CA 1
ATOM 701 C C . TYR A 1 86 ? 21.365 -10.367 -27.188 1.00 72.81 86 TYR A C 1
ATOM 703 O O . TYR A 1 86 ? 22.476 -9.871 -27.369 1.00 72.81 86 TYR A O 1
ATOM 711 N N . ARG A 1 87 ? 21.216 -11.636 -26.778 1.00 75.19 87 ARG A N 1
ATOM 712 C CA . ARG A 1 87 ? 22.356 -12.527 -26.514 1.00 75.19 87 ARG A CA 1
ATOM 713 C C . ARG A 1 87 ? 23.241 -12.700 -27.744 1.00 75.19 87 ARG A C 1
ATOM 715 O O . ARG A 1 87 ? 24.450 -12.610 -27.595 1.00 75.19 87 ARG A O 1
ATOM 722 N N . LYS A 1 88 ? 22.674 -12.882 -28.941 1.00 78.75 88 LYS A N 1
ATOM 723 C CA . LYS A 1 88 ? 23.433 -12.974 -30.199 1.00 78.75 88 LYS A CA 1
ATOM 724 C C . LYS A 1 88 ? 24.208 -11.691 -30.496 1.00 78.75 88 LYS A C 1
ATOM 726 O O . LYS A 1 88 ? 25.406 -11.773 -30.754 1.00 78.75 88 LYS A O 1
ATOM 731 N N . THR A 1 89 ? 23.580 -10.519 -30.391 1.00 73.69 89 THR A N 1
ATOM 732 C CA . THR A 1 89 ? 24.232 -9.227 -30.675 1.00 73.69 89 THR A CA 1
ATOM 733 C C . THR A 1 89 ? 25.463 -8.988 -29.798 1.00 73.69 89 THR A C 1
ATOM 735 O O . THR A 1 89 ? 26.472 -8.489 -30.285 1.00 73.69 89 THR A O 1
ATOM 738 N N . TYR A 1 90 ? 25.406 -9.393 -28.525 1.00 73.44 90 TYR A N 1
ATOM 739 C CA . TYR A 1 90 ? 26.514 -9.253 -27.571 1.00 73.44 90 TYR A CA 1
ATOM 740 C C . TYR A 1 90 ? 27.330 -10.544 -27.362 1.00 73.44 90 TYR A C 1
ATOM 742 O O . TYR A 1 90 ? 28.200 -10.577 -26.498 1.00 73.44 90 TYR A O 1
ATOM 750 N N . SER A 1 91 ? 27.063 -11.607 -28.131 1.00 74.19 91 SER A N 1
ATOM 751 C CA . SER A 1 91 ? 27.862 -12.848 -28.123 1.00 74.19 91 SER A CA 1
ATOM 752 C C . SER A 1 91 ? 29.118 -12.750 -28.979 1.00 74.19 91 SER A C 1
ATOM 754 O O . SER A 1 91 ? 29.989 -13.614 -28.885 1.00 74.19 91 SER A O 1
ATOM 756 N N . LEU A 1 92 ? 29.213 -11.709 -29.813 1.00 73.00 92 LEU A N 1
ATOM 757 C CA . LEU A 1 92 ? 30.446 -11.401 -30.513 1.00 73.00 92 LEU A CA 1
ATOM 758 C C . LEU A 1 92 ? 31.531 -11.170 -29.456 1.00 73.00 92 LEU A C 1
ATOM 760 O O . LEU A 1 92 ? 31.315 -10.357 -28.551 1.00 73.00 92 LEU A O 1
ATOM 764 N N . PRO A 1 93 ? 32.675 -11.871 -29.534 1.00 73.69 93 PRO A N 1
ATOM 765 C CA . PRO A 1 93 ? 33.786 -11.567 -28.659 1.00 73.69 93 PRO A CA 1
ATOM 766 C C . PRO A 1 93 ? 34.128 -10.103 -28.904 1.00 73.69 93 PRO A C 1
ATOM 768 O O . PRO A 1 93 ? 34.457 -9.718 -30.027 1.00 73.69 93 PRO A O 1
ATOM 771 N N . PHE A 1 94 ? 34.006 -9.269 -27.869 1.00 65.38 94 PHE A N 1
ATOM 772 C CA . PHE A 1 94 ? 34.733 -8.011 -27.856 1.00 65.38 94 PHE A CA 1
ATOM 773 C C . PHE A 1 94 ? 36.162 -8.395 -28.199 1.00 65.38 94 PHE A C 1
ATOM 775 O O . PHE A 1 94 ? 36.744 -9.198 -27.466 1.00 65.38 94 PHE A O 1
ATOM 782 N N . SER A 1 95 ? 36.673 -7.931 -29.345 1.00 68.00 95 SER A N 1
ATOM 783 C CA . SER A 1 95 ? 38.068 -8.162 -29.691 1.00 68.00 95 SER A CA 1
ATOM 784 C C . SER A 1 95 ? 38.859 -7.780 -28.447 1.00 68.00 95 SER A C 1
ATOM 786 O O . SER A 1 95 ? 38.701 -6.634 -28.003 1.00 68.00 95 SER A O 1
ATOM 788 N N . PRO A 1 96 ? 39.582 -8.726 -27.812 1.00 65.25 96 PRO A N 1
ATOM 789 C CA . PRO A 1 96 ? 40.376 -8.390 -26.647 1.00 65.25 96 PRO A CA 1
ATOM 790 C C . PRO A 1 96 ? 41.206 -7.185 -27.058 1.00 65.25 96 PRO A C 1
ATOM 792 O O . PRO A 1 96 ? 41.756 -7.173 -28.165 1.00 65.25 96 PRO A O 1
ATOM 795 N N . MET A 1 97 ? 41.161 -6.121 -26.249 1.00 59.94 97 MET A N 1
ATOM 796 C CA . MET A 1 97 ? 41.976 -4.949 -26.538 1.00 59.94 97 MET A CA 1
ATOM 797 C C . MET A 1 97 ? 43.387 -5.471 -26.764 1.00 59.94 97 MET A C 1
ATOM 799 O O . MET A 1 97 ? 43.876 -6.226 -25.929 1.00 59.94 97 MET A O 1
ATOM 803 N N . LEU A 1 98 ? 43.962 -5.168 -27.931 1.00 62.09 98 LEU A N 1
ATOM 804 C CA . LEU A 1 98 ? 45.335 -5.544 -28.234 1.00 62.09 98 LEU A CA 1
ATOM 805 C C . LEU A 1 98 ? 46.179 -5.091 -27.049 1.00 62.09 98 LEU A C 1
ATOM 807 O O . LEU A 1 98 ? 46.225 -3.890 -26.761 1.00 62.09 98 LEU A O 1
ATOM 811 N N . ASP A 1 99 ? 46.752 -6.062 -26.341 1.00 59.88 99 ASP A N 1
ATOM 812 C CA . ASP A 1 99 ? 47.640 -5.787 -25.228 1.00 59.88 99 ASP A CA 1
ATOM 813 C C . ASP A 1 99 ? 48.755 -4.874 -25.740 1.00 59.88 99 ASP A C 1
ATOM 815 O O . ASP A 1 99 ? 49.442 -5.164 -26.720 1.00 59.88 99 ASP A O 1
ATOM 819 N N . GLU A 1 100 ? 48.863 -3.728 -25.076 1.00 63.34 100 GL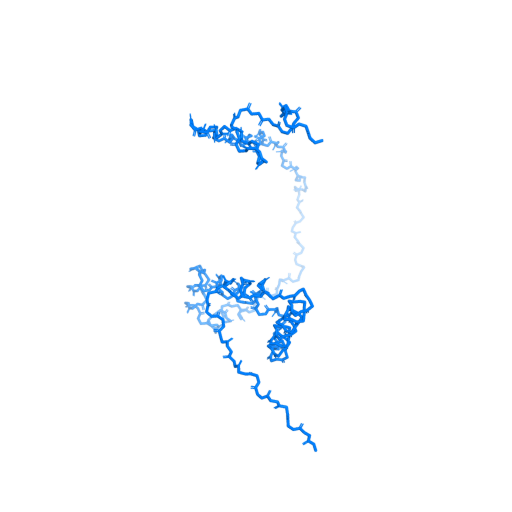U A N 1
ATOM 820 C CA . GLU A 1 100 ? 50.049 -2.881 -25.022 1.00 63.34 100 GLU A CA 1
ATOM 821 C C . GLU A 1 100 ? 50.714 -2.539 -26.365 1.00 63.34 100 GLU A C 1
ATOM 823 O O . GLU A 1 100 ? 51.923 -2.665 -26.551 1.00 63.34 100 GLU A O 1
ATOM 828 N N . HIS A 1 101 ? 49.962 -1.946 -27.287 1.00 61.62 101 HIS A N 1
ATOM 829 C CA . HIS A 1 101 ? 50.570 -0.908 -28.119 1.00 61.62 101 HIS A CA 1
ATOM 830 C C . HIS A 1 101 ? 50.417 0.4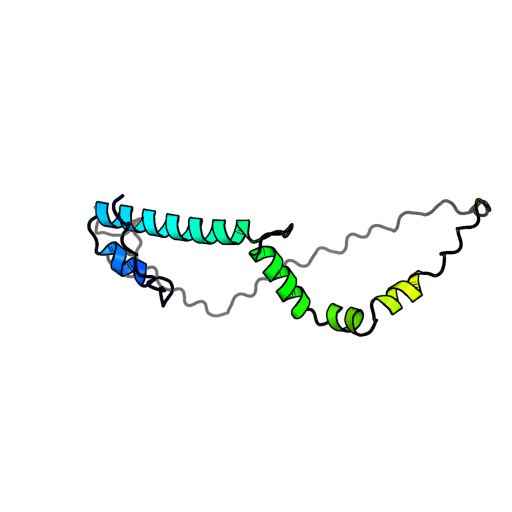04 -27.361 1.00 61.62 101 HIS A C 1
ATOM 832 O O . HIS A 1 101 ? 49.350 1.018 -27.375 1.00 61.62 101 HIS A O 1
ATOM 838 N N . GLY A 1 102 ? 51.467 0.759 -26.611 1.00 61.03 102 GLY A N 1
ATOM 839 C CA . GLY A 1 102 ? 51.534 1.983 -25.820 1.00 61.03 102 GLY A CA 1
ATOM 840 C C . GLY A 1 102 ? 50.970 3.154 -26.615 1.00 61.03 102 GLY A C 1
ATOM 841 O O . GLY A 1 102 ? 51.405 3.412 -27.738 1.00 61.03 102 GLY A O 1
ATOM 842 N N . LEU A 1 103 ? 49.952 3.808 -26.047 1.00 60.78 103 LEU A N 1
ATOM 843 C CA . LEU A 1 103 ? 49.373 5.031 -26.598 1.00 60.78 103 LEU A CA 1
ATOM 844 C C . LEU A 1 103 ? 50.525 5.939 -27.057 1.00 60.78 103 LEU A C 1
ATOM 846 O O . LEU A 1 103 ? 51.453 6.134 -26.265 1.00 60.78 103 LEU A O 1
ATOM 850 N N . PRO A 1 104 ? 50.505 6.468 -28.297 1.00 62.03 104 PRO A N 1
ATOM 851 C CA . PRO A 1 104 ? 51.570 7.344 -28.764 1.00 62.03 104 PRO A CA 1
ATOM 852 C C . PRO A 1 104 ? 51.750 8.466 -27.744 1.00 62.03 104 PRO A C 1
ATOM 854 O O . PRO A 1 104 ? 50.758 9.029 -27.274 1.00 62.03 104 PRO A O 1
ATOM 857 N N . GLU A 1 105 ? 53.001 8.727 -27.364 1.00 66.12 105 GLU A N 1
ATOM 858 C CA . GLU A 1 105 ? 53.363 9.703 -26.341 1.00 66.12 105 GLU A CA 1
ATOM 859 C C . GLU A 1 105 ? 52.646 11.029 -26.627 1.00 66.12 105 GLU A C 1
ATOM 861 O O . GLU A 1 105 ? 52.924 11.724 -27.605 1.00 66.12 105 GLU A O 1
ATOM 866 N N . ILE A 1 106 ? 51.623 11.325 -25.821 1.00 63.47 106 ILE A N 1
ATOM 867 C CA . ILE A 1 106 ? 50.721 12.449 -26.054 1.00 63.47 106 ILE A CA 1
ATOM 868 C C . ILE A 1 106 ? 51.506 13.726 -25.739 1.00 63.47 106 ILE A C 1
ATOM 870 O O . ILE A 1 106 ? 51.588 14.143 -24.584 1.00 63.47 106 ILE A O 1
ATOM 874 N N . VAL A 1 107 ? 52.064 14.359 -26.775 1.00 66.81 107 VAL A N 1
ATOM 875 C CA . VAL A 1 107 ? 52.878 15.591 -26.695 1.00 66.81 107 VAL A CA 1
ATOM 876 C C . VAL A 1 107 ? 52.099 16.777 -26.086 1.00 66.81 107 VAL A C 1
ATOM 878 O O . VAL A 1 107 ? 52.682 17.766 -25.651 1.00 66.81 107 VAL A O 1
ATOM 881 N N . TYR A 1 108 ? 50.774 16.675 -25.963 1.00 68.12 108 TYR A N 1
ATOM 882 C CA . TYR A 1 108 ? 49.885 17.701 -25.404 1.00 68.12 108 TYR A CA 1
ATOM 883 C C . TYR A 1 108 ? 49.157 17.174 -24.156 1.00 68.12 108 TYR A C 1
ATOM 885 O O . TYR A 1 108 ? 47.942 16.989 -24.134 1.00 68.12 108 TYR A O 1
ATOM 893 N N . ARG A 1 109 ? 49.913 16.911 -23.082 1.00 64.12 109 ARG A N 1
ATOM 894 C CA . ARG A 1 109 ? 49.372 16.454 -21.783 1.00 64.12 109 ARG A CA 1
ATOM 895 C C . ARG A 1 109 ? 48.732 17.570 -20.946 1.00 64.12 109 ARG A C 1
ATOM 897 O O . ARG A 1 109 ? 48.129 17.296 -19.909 1.00 64.12 109 ARG A O 1
ATOM 904 N N . THR A 1 110 ? 48.830 18.829 -21.365 1.00 73.31 110 THR A N 1
ATOM 905 C CA . THR A 1 110 ? 48.277 19.954 -20.600 1.00 73.31 110 THR A CA 1
ATOM 906 C C . THR A 1 110 ? 46.812 20.181 -20.960 1.00 73.31 110 THR A C 1
ATOM 908 O O . THR A 1 110 ? 46.457 21.113 -21.677 1.00 73.31 110 THR A O 1
ATOM 911 N N . VAL A 1 111 ? 45.937 19.311 -20.455 1.00 74.75 111 VAL A N 1
ATOM 912 C CA . VAL A 1 111 ? 44.489 19.535 -20.499 1.00 74.75 111 VAL A CA 1
ATOM 913 C C . VAL A 1 111 ? 44.146 20.566 -19.426 1.00 74.75 111 VAL A C 1
ATOM 915 O O . VAL A 1 111 ? 44.164 20.263 -18.233 1.00 74.75 111 VAL A O 1
ATOM 918 N N . LEU A 1 112 ? 43.860 21.801 -19.838 1.00 80.75 112 LEU A N 1
ATOM 919 C CA . LEU A 1 112 ? 43.337 22.808 -18.919 1.00 80.75 112 LEU A CA 1
ATOM 920 C C . LEU A 1 112 ? 41.941 22.378 -18.444 1.00 80.75 112 LEU A C 1
ATOM 922 O O . LEU A 1 112 ? 41.130 21.935 -19.264 1.00 80.75 112 LEU A O 1
ATOM 926 N N . PRO A 1 113 ? 41.630 22.502 -17.142 1.00 75.81 113 PRO A N 1
ATOM 927 C CA . PRO A 1 113 ? 40.289 22.225 -16.662 1.00 75.81 113 PRO A CA 1
ATOM 928 C C . PRO A 1 113 ? 39.295 23.153 -17.374 1.00 75.81 113 PRO A C 1
ATOM 930 O O . PRO A 1 113 ? 39.613 24.320 -17.634 1.00 75.81 113 PRO A O 1
ATOM 933 N N . PRO A 1 114 ? 38.086 22.665 -17.693 1.00 77.38 114 PRO A N 1
ATOM 934 C CA . PRO A 1 114 ? 37.066 23.499 -18.304 1.00 77.38 114 PRO A CA 1
ATOM 935 C C . PRO A 1 114 ? 36.810 24.708 -17.406 1.00 77.38 114 PRO A C 1
ATOM 937 O O . PRO A 1 114 ? 36.672 24.568 -16.189 1.00 77.38 114 PRO A O 1
ATOM 940 N N . ALA A 1 115 ? 36.749 25.897 -18.007 1.00 73.00 115 ALA A N 1
ATOM 941 C CA . ALA A 1 115 ? 36.477 27.125 -17.277 1.00 73.00 115 ALA A CA 1
ATOM 942 C C . ALA A 1 115 ? 35.155 26.973 -16.507 1.00 73.00 115 ALA A C 1
ATOM 944 O O . ALA A 1 115 ? 34.070 26.962 -17.094 1.00 73.00 115 ALA A O 1
ATOM 945 N N . THR A 1 116 ? 35.240 26.831 -15.183 1.00 64.81 116 THR A N 1
ATOM 946 C CA . THR A 1 116 ? 34.076 26.640 -14.319 1.00 64.81 116 THR A CA 1
ATOM 947 C C . THR A 1 116 ? 33.295 27.944 -14.238 1.00 64.81 116 THR A C 1
ATOM 949 O O . THR A 1 116 ? 33.519 28.773 -13.356 1.00 64.81 116 THR A O 1
ATOM 952 N N . ARG A 1 117 ? 32.352 28.149 -15.157 1.00 67.00 117 ARG A N 1
ATOM 953 C CA . ARG A 1 117 ? 31.304 29.152 -14.977 1.00 67.00 117 ARG A CA 1
ATOM 954 C C . ARG A 1 117 ? 30.251 28.551 -14.056 1.00 67.00 117 ARG A C 1
ATOM 956 O O . ARG A 1 117 ? 29.633 27.544 -14.390 1.00 67.00 117 ARG A O 1
ATOM 963 N N . ARG A 1 118 ? 30.014 29.171 -12.897 1.00 62.12 118 ARG A N 1
ATOM 964 C CA . ARG A 1 118 ? 28.757 28.932 -12.179 1.00 62.12 118 ARG A CA 1
ATOM 965 C C . ARG A 1 118 ? 27.651 29.437 -13.099 1.00 62.12 118 ARG A C 1
ATOM 967 O O . ARG A 1 118 ? 27.685 30.602 -13.490 1.00 62.12 118 ARG A O 1
ATOM 974 N N . ALA A 1 119 ? 26.704 28.580 -13.472 1.00 64.94 119 ALA A N 1
ATOM 975 C CA . ALA A 1 119 ? 25.478 29.067 -14.086 1.00 64.94 119 ALA A CA 1
ATOM 976 C C . ALA A 1 119 ? 24.887 30.127 -13.144 1.00 64.94 119 ALA A C 1
ATOM 978 O O . ALA A 1 119 ? 24.778 29.876 -11.938 1.00 64.94 119 ALA A O 1
ATOM 979 N N . THR A 1 120 ? 24.568 31.317 -13.663 1.00 64.12 120 THR A N 1
ATOM 980 C CA . THR A 1 120 ? 23.831 32.330 -12.898 1.00 64.12 120 THR A CA 1
ATOM 981 C C . THR A 1 120 ? 22.631 31.642 -12.258 1.00 64.12 120 THR A C 1
ATOM 983 O O . THR A 1 120 ? 21.933 30.883 -12.930 1.00 64.12 120 THR A O 1
ATOM 986 N N . GLY A 1 121 ? 22.503 31.823 -10.941 1.00 65.00 121 GLY A N 1
ATOM 987 C CA . GLY A 1 121 ? 21.822 30.906 -10.031 1.00 65.00 121 GLY A CA 1
ATOM 988 C C . GLY A 1 121 ? 20.476 30.366 -10.508 1.00 65.00 121 GLY A C 1
ATOM 989 O O . GLY A 1 121 ? 19.723 31.031 -11.217 1.00 65.00 121 GLY A O 1
ATOM 990 N N . GLN A 1 122 ? 20.163 29.152 -10.044 1.00 65.62 122 GLN A N 1
ATOM 991 C CA . GLN A 1 122 ? 18.859 28.526 -10.226 1.00 65.62 122 GLN A CA 1
ATOM 992 C C . GLN A 1 122 ? 17.755 29.557 -9.935 1.00 65.62 122 GLN A C 1
ATOM 994 O O . GLN A 1 122 ? 17.692 30.065 -8.809 1.00 65.62 122 GLN A O 1
ATOM 999 N N . PRO A 1 123 ? 16.897 29.891 -10.915 1.00 66.81 123 PRO A N 1
ATOM 1000 C CA . PRO A 1 123 ? 15.868 30.893 -10.710 1.00 66.81 123 PRO A CA 1
ATOM 1001 C C . PRO A 1 123 ? 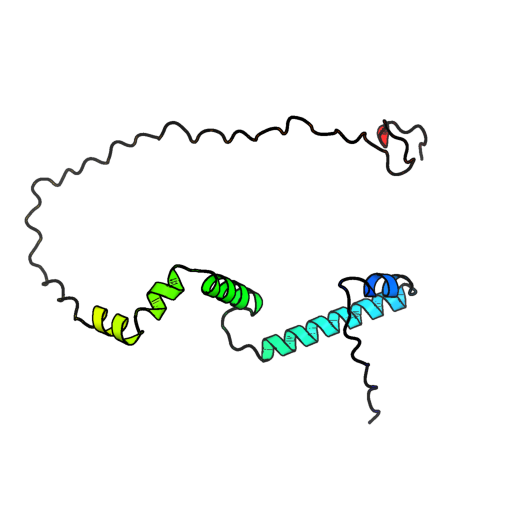14.988 30.450 -9.544 1.00 66.81 123 PRO A C 1
ATOM 1003 O O . PRO A 1 123 ? 14.460 29.333 -9.517 1.00 66.81 123 PRO A O 1
ATOM 1006 N N . LYS A 1 124 ? 14.887 31.321 -8.536 1.00 67.00 124 LYS A N 1
ATOM 1007 C CA . LYS A 1 124 ? 14.115 31.072 -7.320 1.00 67.00 124 LYS A CA 1
ATOM 1008 C C . LYS A 1 124 ? 12.687 30.740 -7.750 1.00 67.00 124 LYS A C 1
ATOM 1010 O O . LYS A 1 124 ? 12.031 31.563 -8.387 1.00 67.00 124 LYS A O 1
ATOM 1015 N N . LYS A 1 125 ? 12.223 29.519 -7.455 1.00 67.88 125 LYS A N 1
ATOM 1016 C CA . LYS A 1 125 ? 10.875 29.067 -7.824 1.00 67.88 125 LYS A CA 1
ATOM 1017 C C . LYS A 1 125 ? 9.855 30.062 -7.270 1.00 67.88 125 LYS A C 1
ATOM 1019 O O . LYS A 1 125 ? 9.664 30.134 -6.058 1.00 67.88 125 LYS A O 1
ATOM 1024 N N . GLN A 1 126 ? 9.204 30.821 -8.146 1.00 66.12 126 GLN A N 1
ATOM 1025 C CA . GLN A 1 126 ? 8.073 31.644 -7.747 1.00 66.12 126 GLN A CA 1
ATOM 1026 C C . GLN A 1 126 ? 6.865 30.734 -7.536 1.00 66.12 126 GLN A C 1
ATOM 1028 O O . GLN A 1 126 ? 6.378 30.088 -8.465 1.00 66.12 126 GLN A O 1
ATOM 1033 N N . CYS A 1 127 ? 6.394 30.655 -6.294 1.00 59.84 127 CYS A N 1
ATOM 1034 C CA . CYS A 1 127 ? 5.128 30.009 -5.989 1.00 59.84 127 CYS A CA 1
ATOM 1035 C C . CYS A 1 127 ? 4.000 30.946 -6.444 1.00 59.84 127 CYS A C 1
ATOM 1037 O O . CYS A 1 127 ? 3.895 32.067 -5.948 1.00 59.84 127 CYS A O 1
ATOM 1039 N N . ARG A 1 128 ? 3.173 30.516 -7.405 1.00 66.12 128 ARG A N 1
ATOM 1040 C CA . ARG A 1 128 ? 2.004 31.290 -7.844 1.00 66.12 128 ARG A CA 1
ATOM 1041 C C . ARG A 1 128 ? 1.020 31.406 -6.676 1.00 66.12 128 ARG A C 1
ATOM 1043 O O . ARG A 1 128 ? 0.506 30.392 -6.210 1.00 66.12 128 ARG A O 1
ATOM 1050 N N . GLN A 1 129 ? 0.731 32.624 -6.221 1.00 61.62 129 GLN A N 1
ATOM 1051 C CA . GLN A 1 129 ? -0.424 32.857 -5.354 1.00 61.62 129 GLN A CA 1
ATOM 1052 C C . GLN A 1 129 ? -1.699 32.764 -6.206 1.00 61.62 129 GLN A C 1
ATOM 1054 O O . GLN A 1 129 ? -1.821 33.443 -7.225 1.00 61.62 129 GLN A O 1
ATOM 1059 N N . THR A 1 130 ? -2.648 31.910 -5.819 1.00 64.06 130 THR A N 1
ATOM 1060 C CA . THR A 1 130 ? -4.004 31.942 -6.380 1.00 64.06 130 THR A CA 1
ATOM 1061 C C . THR A 1 130 ? -4.670 33.246 -5.936 1.00 64.06 130 THR A C 1
ATOM 1063 O O . THR A 1 130 ? -4.667 33.555 -4.746 1.00 64.06 130 THR A O 1
ATOM 1066 N N . LYS A 1 131 ? -5.212 34.026 -6.883 1.00 65.19 131 LYS A N 1
ATOM 1067 C CA . LYS A 1 131 ? -5.713 35.404 -6.676 1.00 65.19 131 LYS A CA 1
ATOM 1068 C C . LYS A 1 131 ? -6.899 35.525 -5.702 1.00 65.19 131 LYS A C 1
ATOM 1070 O O . LYS A 1 131 ? -7.302 36.629 -5.368 1.00 65.19 131 LYS A O 1
ATOM 1075 N N . TYR A 1 132 ? -7.439 34.406 -5.236 1.00 64.56 132 TYR A N 1
ATOM 1076 C CA . TYR A 1 132 ? -8.569 34.322 -4.322 1.00 64.56 132 TYR A CA 1
ATOM 1077 C C . TYR A 1 132 ? -8.323 33.133 -3.392 1.00 64.56 132 TYR A C 1
ATOM 1079 O O . TYR A 1 132 ? -8.499 31.971 -3.755 1.00 64.56 132 TYR A O 1
ATOM 1087 N N . LYS A 1 133 ? -7.830 33.415 -2.189 1.00 60.28 133 LYS A N 1
ATOM 1088 C CA . LYS A 1 133 ? -7.986 32.503 -1.059 1.00 60.28 133 LYS A CA 1
ATOM 1089 C C . LYS A 1 133 ? -9.142 33.059 -0.254 1.00 60.28 133 LYS A C 1
ATOM 1091 O O . LYS A 1 133 ? -8.994 34.115 0.353 1.00 60.28 133 LYS A O 1
ATOM 1096 N N . GLU A 1 134 ? -10.276 32.372 -0.263 1.00 68.38 134 GLU A N 1
ATOM 1097 C CA . GLU A 1 134 ? -11.296 32.603 0.753 1.00 68.38 134 GLU A CA 1
ATOM 1098 C C . GLU A 1 134 ? -10.645 32.297 2.104 1.00 68.38 134 GLU A C 1
ATOM 1100 O O . GLU A 1 134 ? -10.343 31.147 2.432 1.00 68.38 134 GLU A O 1
ATOM 1105 N N . ILE A 1 135 ? -10.316 33.347 2.854 1.00 67.00 135 ILE A N 1
ATOM 1106 C CA . ILE A 1 135 ? -9.804 33.201 4.210 1.00 67.00 135 ILE A CA 1
ATOM 1107 C C . ILE A 1 135 ? -11.006 32.760 5.034 1.00 67.00 135 ILE A C 1
ATOM 1109 O O . ILE A 1 135 ? -11.839 33.583 5.407 1.00 67.00 135 ILE A O 1
ATOM 1113 N N . MET A 1 136 ? -11.136 31.451 5.269 1.00 68.38 136 MET A N 1
ATOM 1114 C CA . MET A 1 136 ? -12.186 30.958 6.151 1.00 68.38 136 MET A CA 1
ATOM 1115 C C . MET A 1 136 ? -12.026 31.643 7.511 1.00 68.38 136 MET A C 1
ATOM 1117 O O . MET A 1 136 ? -10.939 31.587 8.099 1.00 68.38 136 MET A O 1
ATOM 1121 N N . PRO A 1 137 ? -13.073 32.309 8.015 1.00 70.56 137 PRO A N 1
ATOM 1122 C CA . PRO A 1 137 ? -12.950 33.071 9.236 1.00 70.56 137 PRO A CA 1
ATOM 1123 C C . PRO A 1 137 ? -12.739 32.111 10.410 1.00 70.56 137 PRO A C 1
ATOM 1125 O O . PRO A 1 137 ? -13.388 31.066 10.515 1.00 70.56 137 PRO A O 1
ATOM 1128 N N . LEU A 1 138 ? -11.790 32.461 11.280 1.00 74.44 138 LEU A N 1
ATOM 1129 C CA . LEU A 1 138 ? -11.393 31.639 12.417 1.00 74.44 138 LEU A CA 1
ATOM 1130 C C . LEU A 1 138 ? -12.599 31.410 13.340 1.00 74.44 138 LEU A C 1
ATOM 1132 O O . LEU A 1 138 ? -13.176 32.367 13.859 1.00 74.44 138 LEU A O 1
ATOM 1136 N N . LYS A 1 139 ? -12.969 30.144 13.549 1.00 80.00 139 LYS A N 1
ATOM 1137 C CA . LYS A 1 139 ? -14.010 29.737 14.502 1.00 80.00 139 LYS A CA 1
ATOM 1138 C C . LYS A 1 139 ? -13.359 29.059 15.695 1.00 80.00 139 LYS A C 1
ATOM 1140 O O . LYS A 1 139 ? -12.566 28.133 15.512 1.00 80.00 139 LYS A O 1
ATOM 1145 N N . TYR A 1 140 ? -13.700 29.481 16.910 1.00 82.88 140 TYR A N 1
ATOM 1146 C CA . TYR A 1 140 ? -13.255 28.757 18.093 1.00 82.88 140 TYR A CA 1
ATOM 1147 C C . TYR A 1 140 ? -14.100 27.490 18.263 1.00 82.88 140 TYR A C 1
ATOM 1149 O O . TYR A 1 140 ? -15.322 27.553 18.348 1.00 82.88 140 TYR A O 1
ATOM 1157 N N . SER A 1 141 ? -13.450 26.325 18.300 1.00 74.81 141 SER A N 1
ATOM 1158 C CA . SER A 1 141 ? -14.127 25.022 18.248 1.00 74.81 141 SER A CA 1
ATOM 1159 C C . SER A 1 141 ? -15.058 24.740 19.428 1.00 74.81 141 SER A C 1
ATOM 1161 O O . SER A 1 141 ? -15.962 23.928 19.287 1.00 74.81 141 SER A O 1
ATOM 1163 N N . TYR A 1 142 ? -14.829 25.373 20.582 1.00 73.12 142 TYR A N 1
ATOM 1164 C CA . TYR A 1 142 ? -15.605 25.115 21.797 1.00 73.12 142 TYR A CA 1
ATOM 1165 C C . TYR A 1 142 ? -16.930 25.884 21.823 1.00 73.12 142 TYR A C 1
ATOM 1167 O O . TYR A 1 142 ? -17.963 25.317 22.153 1.00 73.12 142 TYR A O 1
ATOM 1175 N N . CYS A 1 143 ? -16.916 27.166 21.448 1.00 79.56 143 CYS A N 1
ATOM 1176 C CA . CYS A 1 143 ? -18.123 27.997 21.435 1.00 79.56 143 CYS A CA 1
ATOM 1177 C C . CYS A 1 143 ? -18.785 28.080 20.049 1.00 79.56 143 CYS A C 1
ATOM 1179 O O . CYS A 1 143 ? -19.907 28.559 19.939 1.00 79.56 143 CYS A O 1
ATOM 1181 N N . GLY A 1 144 ? -18.093 27.677 18.977 1.00 74.69 144 GLY A N 1
ATOM 1182 C CA . GLY A 1 144 ? -18.582 27.742 17.595 1.00 74.69 144 GLY A CA 1
ATOM 1183 C C . GLY A 1 144 ? -18.690 29.157 17.012 1.00 74.69 144 GLY A C 1
ATOM 1184 O O . GLY A 1 144 ? -18.964 29.308 15.820 1.00 74.69 144 GLY A O 1
ATOM 1185 N N . VAL A 1 145 ? -18.445 30.192 17.819 1.00 79.25 145 VAL A N 1
ATOM 1186 C CA . VAL A 1 145 ? -18.544 31.591 17.405 1.00 79.25 145 VAL A CA 1
ATOM 1187 C C . VAL A 1 145 ? -17.339 31.963 16.543 1.00 79.25 145 VAL A C 1
ATOM 1189 O O . VAL A 1 145 ? -16.182 31.651 16.842 1.00 79.25 145 VAL A O 1
ATOM 1192 N N . VAL A 1 146 ? -17.640 32.630 15.436 1.00 82.00 146 VAL A N 1
ATOM 1193 C CA . VAL A 1 146 ? -16.665 33.101 14.454 1.00 82.00 146 VAL A CA 1
ATOM 1194 C C . VAL A 1 146 ? -16.038 34.409 14.940 1.00 82.00 146 VAL A C 1
ATOM 1196 O O . VAL A 1 146 ? -16.731 35.249 15.504 1.00 82.00 146 VAL A O 1
ATOM 1199 N N . GLY A 1 147 ? -14.741 34.607 14.707 1.00 81.94 147 GLY A N 1
ATOM 1200 C CA . GLY A 1 147 ? -14.073 35.894 14.934 1.00 81.94 147 GLY A CA 1
ATOM 1201 C C . GLY A 1 147 ? -13.304 36.012 16.250 1.00 81.94 147 GLY A C 1
ATOM 1202 O O . GLY A 1 147 ? -12.813 37.090 16.568 1.00 81.94 147 GLY A O 1
ATOM 1203 N N . HIS A 1 148 ? -13.147 34.924 17.006 1.00 80.44 148 HIS A N 1
ATOM 1204 C CA . HIS A 1 148 ? -12.267 34.912 18.173 1.00 80.44 148 HIS A CA 1
ATOM 1205 C C . HIS A 1 148 ? -11.538 33.574 18.338 1.00 80.44 148 HIS A C 1
ATOM 1207 O O . HIS A 1 148 ? -11.865 32.570 17.706 1.00 80.44 148 HIS A O 1
ATOM 1213 N N . SER A 1 149 ? -10.505 33.577 19.177 1.00 76.50 149 SER A N 1
ATOM 1214 C CA . SER A 1 149 ? -9.677 32.409 19.480 1.00 76.50 149 SER A CA 1
ATOM 1215 C C . SER A 1 149 ? -9.857 32.001 20.940 1.00 76.50 149 SER A C 1
ATOM 1217 O O . SER A 1 149 ? -10.375 32.780 21.735 1.00 76.50 149 SER A O 1
ATOM 1219 N N . ARG A 1 150 ? -9.341 30.829 21.334 1.00 75.75 150 ARG A N 1
ATOM 1220 C CA . ARG A 1 150 ? -9.336 30.393 22.744 1.00 75.75 150 ARG A CA 1
ATOM 1221 C C . ARG A 1 150 ? -8.792 31.461 23.703 1.00 75.75 150 ARG A C 1
ATOM 1223 O O . ARG A 1 150 ? -9.257 31.568 24.824 1.00 75.75 150 ARG A O 1
ATOM 1230 N N . LYS A 1 151 ? -7.802 32.248 23.273 1.00 77.06 151 LYS A N 1
ATOM 1231 C CA . LYS A 1 151 ? -7.173 33.279 24.115 1.00 77.06 151 LYS A CA 1
ATOM 1232 C C . LYS A 1 151 ? -8.059 34.504 24.334 1.00 77.06 151 LYS A C 1
ATOM 1234 O O . LYS A 1 151 ? -7.853 35.234 25.291 1.00 77.06 151 LYS A O 1
ATOM 1239 N N . THR A 1 152 ? -8.999 34.751 23.426 1.00 73.19 152 THR A N 1
ATOM 1240 C CA . THR A 1 152 ? -9.884 35.921 23.445 1.00 73.19 152 THR A CA 1
ATOM 1241 C C . THR A 1 152 ? -11.332 35.549 23.764 1.00 73.19 152 THR A C 1
ATOM 1243 O O . THR A 1 152 ? -12.209 36.412 23.734 1.00 73.19 152 THR A O 1
ATOM 1246 N N . SER A 1 153 ? -11.607 34.276 24.070 1.00 75.62 153 SER A N 1
ATOM 1247 C CA . SER A 1 153 ? -12.938 33.831 24.473 1.00 75.62 153 SER A CA 1
ATOM 1248 C C . SER A 1 153 ? -13.258 34.324 25.881 1.00 75.62 153 SER A C 1
ATOM 1250 O O . SER A 1 153 ? -12.498 34.063 26.807 1.00 75.62 153 SER A O 1
ATOM 1252 N N . LYS A 1 154 ? -14.415 34.977 26.046 1.00 72.00 154 LYS A N 1
ATOM 1253 C CA . LYS A 1 154 ? -14.947 35.400 27.357 1.00 72.00 154 LYS A CA 1
ATOM 1254 C C . LYS A 1 154 ? -15.515 34.242 28.185 1.00 72.00 154 LYS A C 1
ATOM 1256 O O . LYS A 1 154 ? -15.758 34.402 29.374 1.00 72.00 154 LYS A O 1
ATOM 1261 N N . SER A 1 155 ? -15.738 33.085 27.562 1.00 63.84 155 SER A N 1
ATOM 1262 C CA . SER A 1 155 ? -16.025 31.830 28.254 1.00 63.84 155 SER A CA 1
ATOM 1263 C C . SER A 1 155 ? -14.711 31.261 28.795 1.00 63.84 155 SER A C 1
ATOM 1265 O O . SER A 1 155 ? -14.131 30.352 28.196 1.00 63.84 155 SER A O 1
ATOM 1267 N N . SER A 1 156 ? -14.198 31.872 29.858 1.00 56.19 156 SER A N 1
ATOM 1268 C CA . SER A 1 156 ? -13.074 31.330 30.615 1.00 56.19 156 SER A CA 1
ATOM 1269 C C . SER A 1 156 ? -13.564 30.111 31.393 1.00 56.19 156 SER A C 1
ATOM 1271 O O . SER A 1 156 ? -14.542 30.208 32.133 1.00 56.19 156 SER A O 1
ATOM 1273 N N . ILE A 1 157 ? -12.904 28.973 31.193 1.00 54.22 157 ILE A N 1
ATOM 1274 C CA . ILE A 1 157 ? -12.757 27.963 32.245 1.00 54.22 157 ILE A CA 1
ATOM 1275 C C . ILE A 1 157 ? -11.408 28.253 32.886 1.00 54.22 157 ILE A C 1
ATOM 1277 O O . ILE A 1 157 ? -10.447 28.431 32.098 1.00 54.22 157 ILE A O 1
#

Radius of gyration: 33.74 Å; chains: 1; bounding box: 74×69×63 Å

Secondary structure (DSSP, 8-state):
-PPPP--------STTHHHHHHHTS-HHHHHHHHHHHHHHHHHHHHHHHHS---SS-HHHHHHHHHHHHH-HHHHHHHHHS-HHHHHHHT-S--PPP-TT------S----PPP--PPPS------PPPPS----PPPB-TTT--BT--TTT-S---